Protein AF-A0A914HAR2-F1 (afdb_monomer)

Nearest PDB structures (foldseek):
  7oyk-assembly1_BBB  TM=2.243E-01  e=6.747E+00  Bacillus subtilis subsp. subtilis str. 168
  7oyk-assembly2_CCC  TM=2.241E-01  e=6.296E+00  Bacillus subtilis subsp. subtilis str. 168

Secondary structure (DSSP, 8-state):
-PPPP-----HHHHHHHHHHHHHHHHHHHHHHHHHHHHHTTSTT---PPPPPHHHHHHHHHHHHHHHHHHHHH-S-EEEETTEEEEGGGHHHHHHHHHHTS-------------

pLDDT: mean 75.82, std 15.47, range [43.94, 96.5]

Organism: Globodera rostochiensis (NCBI:txid31243)

Radius of gyration: 35.75 Å; Cα contacts (8 Å, |Δi|>4): 35; chains: 1; bounding box: 87×87×70 Å

Foldseek 3Di:
DDDDDPCDPDPVVVVVVVVVVVVVVVVVVVVVVVVVVCVVVCPPDPDDDDDDPVRVVLVVVQVVVQVVCCVVVVAQWDDDPSHIDGPVCVVVVVVVVVVPPDDPDDPPPPPDDD

Structure (mmCIF, N/CA/C/O backbone):
data_AF-A0A914HAR2-F1
#
_entry.id   AF-A0A914HAR2-F1
#
loop_
_atom_site.group_PDB
_atom_site.id
_atom_site.type_symbol
_atom_site.label_atom_id
_atom_site.label_alt_id
_atom_site.label_comp_id
_atom_site.label_asym_id
_atom_site.label_entity_id
_atom_site.label_seq_id
_atom_site.pdbx_PDB_ins_code
_atom_site.Cartn_x
_atom_site.Cartn_y
_atom_site.Cartn_z
_atom_site.occupancy
_atom_site.B_iso_or_equiv
_atom_site.auth_seq_id
_atom_site.auth_comp_id
_atom_site.auth_asym_id
_atom_site.auth_atom_id
_atom_site.pdbx_PDB_model_num
ATOM 1 N N . MET A 1 1 ? 68.432 -23.785 -47.273 1.00 43.94 1 MET A N 1
ATOM 2 C CA . MET A 1 1 ? 67.086 -23.212 -47.492 1.00 43.94 1 MET A CA 1
ATOM 3 C C . MET A 1 1 ? 66.079 -24.351 -47.377 1.00 43.94 1 MET A C 1
ATOM 5 O O . MET A 1 1 ? 65.869 -25.050 -48.356 1.00 43.94 1 MET A O 1
ATOM 9 N N . GLY A 1 2 ? 65.572 -24.633 -46.172 1.00 49.41 2 GLY A N 1
ATOM 10 C CA . GLY A 1 2 ? 64.557 -25.671 -45.943 1.00 49.41 2 GLY A CA 1
ATOM 11 C C . GLY A 1 2 ? 63.174 -25.029 -45.876 1.00 49.41 2 GLY A C 1
ATOM 12 O O . GLY A 1 2 ? 62.981 -24.101 -45.095 1.00 49.41 2 GLY A O 1
ATOM 13 N N . LEU A 1 3 ? 62.252 -25.471 -46.730 1.00 58.25 3 LEU A N 1
ATOM 14 C CA . LEU A 1 3 ? 60.845 -25.064 -46.697 1.00 58.25 3 LEU A CA 1
ATOM 15 C C . LEU A 1 3 ? 60.155 -25.686 -45.468 1.00 58.25 3 LEU A C 1
ATOM 17 O O . LEU A 1 3 ? 60.427 -26.851 -45.173 1.00 58.25 3 LEU A O 1
ATOM 21 N N . PRO A 1 4 ? 59.282 -24.954 -44.750 1.00 56.97 4 PRO A N 1
ATOM 22 C CA . PRO A 1 4 ? 58.572 -25.504 -43.604 1.00 56.97 4 PRO A CA 1
ATOM 23 C C . PRO A 1 4 ? 57.509 -26.514 -44.050 1.00 56.97 4 PRO A C 1
ATOM 25 O O . PRO A 1 4 ? 56.720 -26.273 -44.962 1.00 56.97 4 PRO A O 1
ATOM 28 N N . GLU A 1 5 ? 57.523 -27.651 -43.368 1.00 56.44 5 GLU A N 1
ATOM 29 C CA . GLU A 1 5 ? 56.619 -28.784 -43.509 1.00 56.44 5 GLU A CA 1
ATOM 30 C C . GLU A 1 5 ? 55.160 -28.349 -43.282 1.00 56.44 5 GLU A C 1
ATOM 32 O O . GLU A 1 5 ? 54.782 -27.886 -42.202 1.00 56.44 5 GLU A O 1
ATOM 37 N N . SER A 1 6 ? 54.338 -28.470 -44.330 1.00 56.56 6 SER A N 1
ATOM 38 C CA . SER A 1 6 ? 52.890 -28.256 -44.274 1.00 56.56 6 SER A CA 1
ATOM 39 C C . SER A 1 6 ? 52.266 -29.319 -43.376 1.00 56.56 6 SER A C 1
ATOM 41 O O . SER A 1 6 ? 52.047 -30.458 -43.787 1.00 56.56 6 SER A O 1
ATOM 43 N N . THR A 1 7 ? 51.983 -28.955 -42.128 1.00 62.59 7 THR A N 1
ATOM 44 C CA . THR A 1 7 ? 51.227 -29.792 -41.195 1.00 62.59 7 THR A CA 1
ATOM 45 C C . THR A 1 7 ? 49.741 -29.680 -41.509 1.00 62.59 7 THR A C 1
ATOM 47 O O . THR A 1 7 ? 48.970 -29.026 -40.807 1.00 62.59 7 THR A O 1
ATOM 50 N N . ASP A 1 8 ? 49.321 -30.342 -42.585 1.00 62.62 8 ASP A N 1
ATOM 51 C CA . ASP A 1 8 ? 47.906 -30.578 -42.839 1.00 62.62 8 ASP A CA 1
ATOM 52 C C . ASP A 1 8 ? 47.329 -31.436 -41.699 1.00 62.62 8 ASP A C 1
ATOM 54 O O . ASP A 1 8 ? 47.772 -32.570 -41.481 1.00 62.62 8 ASP A O 1
ATOM 58 N N . PRO A 1 9 ? 46.342 -30.941 -40.926 1.00 57.59 9 PRO A N 1
ATOM 59 C CA . PRO A 1 9 ? 45.752 -31.738 -39.868 1.00 57.59 9 PRO A CA 1
ATOM 60 C C . PRO A 1 9 ? 45.004 -32.918 -40.491 1.00 57.59 9 PRO A C 1
ATOM 62 O O . PRO A 1 9 ? 44.072 -32.732 -41.277 1.00 57.59 9 PRO A O 1
ATOM 65 N N . LEU A 1 10 ? 45.414 -34.126 -40.092 1.00 55.00 10 LEU A N 1
ATOM 66 C CA . LEU A 1 10 ? 44.792 -35.403 -40.440 1.00 55.00 10 LEU A CA 1
ATOM 67 C C . LEU A 1 10 ? 43.249 -35.312 -40.418 1.00 55.00 10 LEU A C 1
ATOM 69 O O . LEU A 1 10 ? 42.685 -34.693 -39.506 1.00 55.00 10 LEU A O 1
ATOM 73 N N . PRO A 1 11 ? 42.548 -35.975 -41.359 1.00 58.12 11 PRO A N 1
ATOM 74 C CA . PRO A 1 11 ? 41.112 -35.794 -41.631 1.00 58.12 11 PRO A CA 1
ATOM 75 C C . PRO A 1 11 ? 40.196 -35.967 -40.405 1.00 58.12 11 PRO A C 1
ATOM 77 O O . PRO A 1 11 ? 39.143 -35.337 -40.317 1.00 58.12 11 PRO A O 1
ATOM 80 N N . SER A 1 12 ? 40.628 -36.744 -39.408 1.00 58.91 12 SER A N 1
ATOM 81 C CA . SER A 1 12 ? 39.930 -36.947 -38.130 1.00 58.91 12 SER A CA 1
ATOM 82 C C . SER A 1 12 ? 39.781 -35.662 -37.293 1.00 58.91 12 SER A C 1
ATOM 84 O O . SER A 1 12 ? 38.725 -35.408 -36.709 1.00 58.91 12 SER A O 1
ATOM 86 N N . LYS A 1 13 ? 40.800 -34.788 -37.284 1.00 56.12 13 LYS A N 1
ATOM 87 C CA . LYS A 1 13 ? 40.773 -33.536 -36.507 1.00 56.12 13 LYS A CA 1
ATOM 88 C C . LYS A 1 13 ? 39.836 -32.490 -37.124 1.00 56.12 13 LYS A C 1
ATOM 90 O O . LYS A 1 13 ? 39.199 -31.743 -36.385 1.00 56.12 13 LYS A O 1
ATOM 95 N N . ARG A 1 14 ? 39.696 -32.481 -38.458 1.00 61.03 14 ARG A N 1
ATOM 96 C CA . ARG A 1 14 ? 38.763 -31.597 -39.187 1.00 61.03 14 ARG A CA 1
ATOM 97 C C . ARG A 1 14 ? 37.302 -31.958 -38.899 1.00 61.03 14 ARG A C 1
ATOM 99 O O . ARG A 1 14 ? 36.518 -31.087 -38.545 1.00 61.03 14 ARG A O 1
ATOM 106 N N . ALA A 1 15 ? 36.960 -33.248 -38.925 1.00 67.38 15 ALA A N 1
ATOM 107 C CA . ALA A 1 15 ? 35.604 -33.710 -38.613 1.00 67.38 15 ALA A CA 1
ATOM 108 C C . ALA A 1 15 ? 35.183 -33.412 -37.157 1.00 67.38 15 ALA A C 1
ATOM 110 O O . ALA A 1 15 ? 34.029 -33.064 -36.894 1.00 67.38 15 ALA A O 1
ATOM 111 N N . ALA A 1 16 ? 36.116 -33.516 -36.204 1.00 68.81 16 ALA A N 1
ATOM 112 C CA . ALA A 1 16 ? 35.868 -33.156 -34.808 1.00 68.81 16 ALA A CA 1
ATOM 113 C C . ALA A 1 16 ? 35.652 -31.641 -34.623 1.00 68.81 16 ALA A C 1
ATOM 115 O O . ALA A 1 16 ? 34.741 -31.242 -33.893 1.00 68.81 16 ALA A O 1
ATOM 116 N N . ALA A 1 17 ? 36.436 -30.808 -35.316 1.00 69.38 17 ALA A N 1
ATOM 117 C CA . ALA A 1 17 ? 36.277 -29.354 -35.313 1.00 69.38 17 ALA A CA 1
ATOM 118 C C . ALA A 1 17 ? 34.923 -28.922 -35.909 1.00 69.38 17 ALA A C 1
ATOM 120 O O . ALA A 1 17 ? 34.203 -28.135 -35.292 1.00 69.38 17 ALA A O 1
ATOM 121 N N . ASP A 1 18 ? 34.512 -29.525 -37.028 1.00 76.88 18 ASP A N 1
ATOM 122 C CA . ASP A 1 18 ? 33.204 -29.277 -37.648 1.00 76.88 18 ASP A CA 1
ATOM 123 C C . ASP A 1 18 ? 32.043 -29.683 -36.732 1.00 76.88 18 ASP A C 1
ATOM 125 O O . ASP A 1 18 ? 31.032 -28.979 -36.627 1.00 76.88 18 ASP A O 1
ATOM 129 N N . LYS A 1 19 ? 32.177 -30.814 -36.026 1.00 77.50 19 LYS A N 1
ATOM 130 C CA . LYS A 1 19 ? 31.184 -31.265 -35.044 1.00 77.50 19 LYS A CA 1
ATOM 131 C C . LYS A 1 19 ? 31.081 -30.289 -33.870 1.00 77.50 19 LYS A C 1
ATOM 133 O O . LYS A 1 19 ? 29.966 -29.940 -33.480 1.00 77.50 19 LYS A O 1
ATOM 138 N N . ALA A 1 20 ? 32.210 -29.813 -33.347 1.00 78.75 20 ALA A N 1
ATOM 139 C CA . ALA A 1 20 ? 32.245 -28.834 -32.262 1.00 78.75 20 ALA A CA 1
ATOM 140 C C . ALA A 1 20 ? 31.617 -27.493 -32.681 1.00 78.75 20 ALA A C 1
ATOM 142 O O . ALA A 1 20 ? 30.803 -26.935 -31.945 1.00 78.75 20 ALA A O 1
ATOM 143 N N . GLN A 1 21 ? 31.903 -27.016 -33.895 1.00 77.94 21 GLN A N 1
ATOM 144 C CA . GLN A 1 21 ? 31.310 -25.790 -34.432 1.00 77.94 21 GLN A CA 1
ATOM 145 C C . GLN A 1 21 ? 29.791 -25.917 -34.607 1.00 77.94 21 GLN A C 1
ATOM 147 O O . GLN A 1 21 ? 29.040 -25.019 -34.220 1.00 77.94 21 GLN A O 1
ATOM 152 N N . ARG A 1 22 ? 29.307 -27.050 -35.131 1.00 79.56 22 ARG A N 1
ATOM 153 C CA . ARG A 1 22 ? 27.864 -27.322 -35.261 1.00 79.56 22 ARG A CA 1
ATOM 154 C C . ARG A 1 22 ? 27.169 -27.374 -33.901 1.00 79.56 22 ARG A C 1
ATOM 156 O O . ARG A 1 22 ? 26.071 -26.831 -33.758 1.00 79.56 22 ARG A O 1
ATOM 163 N N . GLN A 1 23 ? 27.804 -27.978 -32.898 1.00 84.25 23 GLN A N 1
ATOM 164 C CA . GLN A 1 23 ? 27.288 -28.006 -31.528 1.00 84.25 23 GLN A CA 1
ATOM 165 C C . GLN A 1 23 ? 27.246 -26.602 -30.909 1.00 84.25 23 GLN A C 1
ATOM 167 O O . GLN A 1 23 ? 26.216 -26.225 -30.351 1.00 84.25 23 GLN A O 1
ATOM 172 N N . ALA A 1 24 ? 28.296 -25.795 -31.086 1.00 82.38 24 ALA A N 1
ATOM 173 C CA . ALA A 1 24 ? 28.348 -24.414 -30.603 1.00 82.38 24 ALA A CA 1
ATOM 174 C C . ALA A 1 24 ? 27.269 -23.526 -31.248 1.00 82.38 24 ALA A C 1
ATOM 176 O O . ALA A 1 24 ? 26.560 -22.799 -30.550 1.00 82.38 24 ALA A O 1
ATOM 177 N N . LEU A 1 25 ? 27.076 -23.632 -32.568 1.00 80.06 25 LEU A N 1
ATOM 178 C CA . LEU A 1 25 ? 26.019 -22.906 -33.279 1.00 80.06 25 LEU A CA 1
ATOM 179 C C . LEU A 1 25 ? 24.621 -23.342 -32.828 1.00 80.06 25 LEU A C 1
ATOM 181 O O . LEU A 1 25 ? 23.730 -22.504 -32.689 1.00 80.06 25 LEU A O 1
ATOM 185 N N . THR A 1 26 ? 24.425 -24.635 -32.570 1.00 82.88 26 THR A N 1
ATOM 186 C CA . THR A 1 26 ? 23.147 -25.157 -32.066 1.00 82.88 26 THR A CA 1
ATOM 187 C C . THR A 1 26 ? 22.863 -24.633 -30.659 1.00 82.88 26 THR A C 1
ATOM 189 O O . THR A 1 26 ? 21.768 -24.131 -30.418 1.00 82.88 26 THR A O 1
ATOM 192 N N . ALA A 1 27 ? 23.857 -24.652 -29.766 1.00 81.69 27 ALA A N 1
ATOM 193 C CA . ALA A 1 27 ? 23.749 -24.107 -28.412 1.00 81.69 27 ALA A CA 1
ATOM 194 C C . ALA A 1 27 ? 23.489 -22.588 -28.397 1.00 81.69 27 ALA A C 1
ATOM 196 O O . ALA A 1 27 ? 22.707 -22.089 -27.587 1.00 81.69 27 ALA A O 1
ATOM 197 N N . TRP A 1 28 ? 24.104 -21.838 -29.317 1.00 80.00 28 TRP A N 1
ATOM 198 C CA . TRP A 1 28 ? 23.838 -20.407 -29.470 1.00 80.00 28 TRP A CA 1
ATOM 199 C C . TRP A 1 28 ? 22.405 -20.144 -29.948 1.00 80.00 28 TRP A C 1
ATOM 201 O O . TRP A 1 28 ? 21.704 -19.303 -29.381 1.00 80.00 28 TRP A O 1
ATOM 211 N N . ARG A 1 29 ? 21.935 -20.903 -30.950 1.00 81.06 29 ARG A N 1
ATOM 212 C CA . ARG A 1 29 ? 20.566 -20.790 -31.479 1.00 81.06 29 ARG A CA 1
ATOM 213 C C . ARG A 1 29 ? 19.520 -21.116 -30.419 1.00 81.06 29 ARG A C 1
ATOM 215 O O . ARG A 1 29 ? 18.553 -20.370 -30.298 1.00 81.06 29 ARG A O 1
ATOM 222 N N . THR A 1 30 ? 19.709 -22.182 -29.640 1.00 76.94 30 THR A N 1
ATOM 223 C CA . THR A 1 30 ? 18.769 -22.549 -28.571 1.00 76.94 30 THR A CA 1
ATOM 224 C C . THR A 1 30 ? 18.721 -21.480 -27.484 1.00 76.94 30 THR A C 1
ATOM 226 O O . THR A 1 30 ? 17.630 -21.025 -27.149 1.00 76.94 30 THR A O 1
ATOM 229 N N . LYS A 1 31 ? 19.874 -20.983 -27.015 1.00 69.75 31 LYS A N 1
ATOM 230 C CA . LYS A 1 31 ? 19.942 -19.913 -26.004 1.00 69.75 31 LYS A CA 1
ATOM 231 C C . LYS A 1 31 ? 19.254 -18.621 -26.462 1.00 69.75 31 LYS A C 1
ATOM 233 O O . LYS A 1 31 ? 18.494 -18.029 -25.697 1.00 69.75 31 LYS A O 1
ATOM 238 N N . ASN A 1 32 ? 19.463 -18.210 -27.714 1.00 67.81 32 ASN A N 1
ATOM 239 C CA . ASN A 1 32 ? 18.810 -17.021 -28.272 1.00 67.81 32 ASN A CA 1
ATOM 240 C C . ASN A 1 32 ? 17.302 -17.202 -28.478 1.00 67.81 32 ASN A C 1
ATOM 242 O O . ASN A 1 32 ? 16.540 -16.253 -28.286 1.00 67.81 32 ASN A O 1
ATOM 246 N N . ASN A 1 33 ? 16.853 -18.406 -28.838 1.00 67.12 33 ASN A N 1
ATOM 247 C CA . ASN A 1 33 ? 15.428 -18.667 -29.008 1.00 67.12 33 ASN A CA 1
ATOM 248 C C . ASN A 1 33 ? 14.688 -18.655 -27.659 1.00 67.12 33 ASN A C 1
ATOM 250 O O . ASN A 1 33 ? 13.586 -18.117 -27.579 1.00 67.12 33 ASN A O 1
ATOM 254 N N . THR A 1 34 ? 15.325 -19.128 -26.580 1.00 66.50 34 THR A N 1
ATOM 255 C CA . THR A 1 34 ? 14.777 -19.030 -25.217 1.00 66.50 34 THR A CA 1
ATOM 256 C C . THR A 1 34 ? 14.565 -17.573 -24.798 1.00 66.50 34 THR A C 1
ATOM 258 O O . THR A 1 34 ? 13.483 -17.227 -24.332 1.00 66.50 34 THR A O 1
ATOM 261 N N . ILE A 1 35 ? 15.546 -16.695 -25.042 1.00 61.28 35 ILE A N 1
ATOM 262 C CA . ILE A 1 35 ? 15.449 -15.255 -24.732 1.00 61.28 35 ILE A CA 1
ATOM 263 C C . ILE A 1 35 ? 14.332 -14.585 -25.547 1.00 61.28 35 ILE A C 1
ATOM 265 O O . ILE A 1 35 ? 13.566 -13.775 -25.028 1.00 61.28 35 ILE A O 1
ATOM 269 N N . ARG A 1 36 ? 14.190 -14.948 -26.826 1.00 60.72 36 ARG A N 1
ATOM 270 C CA . ARG A 1 36 ? 13.121 -14.419 -27.683 1.00 60.72 36 ARG A CA 1
ATOM 271 C C . ARG A 1 36 ? 11.735 -14.912 -27.252 1.00 60.72 36 ARG A C 1
ATOM 273 O O . ARG A 1 36 ? 10.776 -14.148 -27.320 1.00 60.72 36 ARG A O 1
ATOM 280 N N . SER A 1 37 ? 11.639 -16.154 -26.777 1.00 61.31 37 SER A N 1
ATOM 281 C CA . SER A 1 37 ? 10.395 -16.741 -26.266 1.00 61.31 37 SER A CA 1
ATOM 282 C C . SER A 1 37 ? 9.972 -16.175 -24.901 1.00 61.31 37 SER A C 1
ATOM 284 O O . SER A 1 37 ? 8.778 -16.004 -24.647 1.00 61.31 37 SER A O 1
ATOM 286 N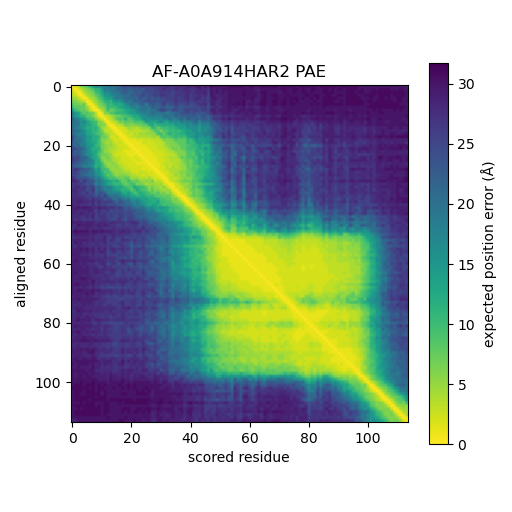 N . SER A 1 38 ? 10.924 -15.794 -24.041 1.00 60.59 38 SER A N 1
ATOM 287 C CA . SER A 1 38 ? 10.625 -15.113 -22.775 1.00 60.59 38 SER A CA 1
ATOM 288 C C . SER A 1 38 ? 10.325 -13.625 -22.970 1.00 60.59 38 SER A C 1
ATOM 290 O O . SER A 1 38 ? 9.534 -13.063 -22.221 1.00 60.59 38 SER A O 1
ATOM 292 N N . ALA A 1 39 ? 10.846 -12.983 -24.022 1.00 59.62 39 ALA A N 1
ATOM 293 C CA . ALA A 1 39 ? 10.527 -11.588 -24.339 1.00 59.62 39 ALA A CA 1
ATOM 294 C C . ALA A 1 39 ? 9.024 -11.354 -24.608 1.00 59.62 39 ALA A C 1
ATOM 296 O O . ALA A 1 39 ? 8.497 -10.295 -24.271 1.00 59.62 39 ALA A O 1
ATOM 297 N N . SER A 1 40 ? 8.295 -12.347 -25.138 1.00 60.75 40 SER A N 1
ATOM 298 C CA . SER A 1 40 ? 6.826 -12.282 -25.232 1.00 60.75 40 SER A CA 1
ATOM 299 C C . SER A 1 40 ? 6.114 -12.315 -23.877 1.00 60.75 40 SER A C 1
ATOM 301 O O . SER A 1 40 ? 5.017 -11.774 -23.774 1.00 60.75 40 SER A O 1
ATOM 303 N N . GLN A 1 41 ? 6.728 -12.890 -22.838 1.00 61.16 41 GLN A N 1
ATOM 304 C CA . GLN A 1 41 ? 6.172 -12.918 -21.478 1.00 61.16 41 GLN A CA 1
ATOM 305 C C . GLN A 1 41 ? 6.355 -11.575 -20.751 1.00 61.16 41 GLN A C 1
ATOM 307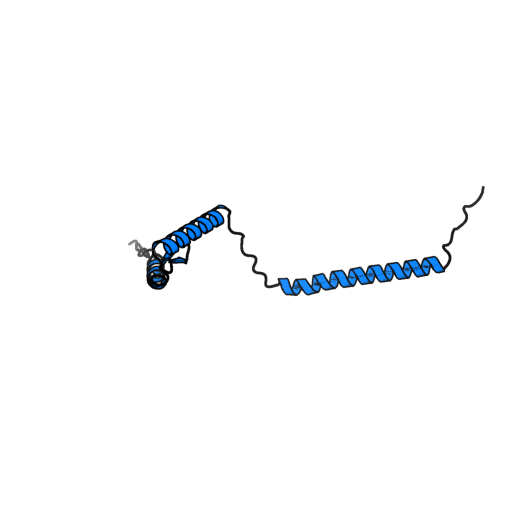 O O . GLN A 1 41 ? 5.609 -11.270 -19.826 1.00 61.16 41 GLN A O 1
ATOM 312 N N . LEU A 1 42 ? 7.304 -10.744 -21.195 1.00 62.75 42 LEU A N 1
ATOM 313 C CA . LEU A 1 42 ? 7.590 -9.435 -20.597 1.00 62.75 42 LEU A CA 1
ATOM 314 C C . LEU A 1 42 ? 6.746 -8.292 -21.189 1.00 62.75 42 LEU A C 1
ATOM 316 O O . LEU A 1 42 ? 6.775 -7.185 -20.658 1.00 62.75 42 LEU A O 1
ATOM 320 N N . LYS A 1 43 ? 5.973 -8.535 -22.262 1.00 64.94 43 LYS A N 1
ATOM 321 C CA . LYS A 1 43 ? 5.200 -7.490 -22.969 1.00 64.94 43 LYS A CA 1
ATOM 322 C C . LYS A 1 43 ? 4.168 -6.760 -22.101 1.00 64.94 43 LYS A C 1
ATOM 324 O O . LYS A 1 43 ? 3.768 -5.662 -22.465 1.00 64.94 43 LYS A O 1
ATOM 329 N N . ASN A 1 44 ? 3.780 -7.335 -20.961 1.00 67.12 44 ASN A N 1
ATOM 330 C CA . ASN A 1 44 ? 2.764 -6.778 -20.064 1.00 67.12 44 ASN A CA 1
ATOM 331 C C . ASN A 1 44 ? 3.296 -6.461 -18.656 1.00 67.12 44 ASN A C 1
ATOM 333 O O . ASN A 1 44 ? 2.510 -6.354 -17.714 1.00 67.12 44 ASN A O 1
ATOM 337 N N . ILE A 1 45 ? 4.613 -6.320 -18.476 1.00 67.50 45 ILE A N 1
ATOM 338 C CA . ILE A 1 45 ? 5.152 -5.894 -17.181 1.00 67.50 45 ILE A CA 1
ATOM 339 C C . ILE A 1 45 ? 4.984 -4.383 -17.064 1.00 67.50 45 ILE A C 1
ATOM 341 O O . ILE A 1 45 ? 5.754 -3.605 -17.622 1.00 67.50 45 ILE A O 1
ATOM 345 N N . GLN A 1 46 ? 3.975 -3.965 -16.305 1.00 70.25 46 GLN A N 1
ATOM 346 C CA . GLN A 1 46 ? 3.906 -2.595 -15.815 1.00 70.25 46 GLN A CA 1
ATOM 347 C C . GLN A 1 46 ? 4.995 -2.411 -14.754 1.00 70.25 46 GLN A C 1
ATOM 349 O O . GLN A 1 46 ? 4.843 -2.841 -13.609 1.00 70.25 46 GLN A O 1
ATOM 354 N N . ILE A 1 47 ? 6.109 -1.794 -15.144 1.00 66.69 47 ILE A N 1
ATOM 355 C CA . ILE A 1 47 ? 7.156 -1.385 -14.208 1.00 66.69 47 ILE A CA 1
ATOM 356 C C . ILE A 1 47 ? 6.593 -0.216 -13.401 1.00 66.69 47 ILE A C 1
ATOM 358 O O . ILE A 1 47 ? 6.396 0.876 -13.928 1.00 66.69 47 ILE A O 1
ATOM 362 N N . ARG A 1 48 ? 6.280 -0.461 -12.127 1.00 67.75 48 ARG A N 1
ATOM 363 C CA . ARG A 1 48 ? 5.949 0.609 -11.183 1.00 67.75 48 ARG A CA 1
ATOM 364 C C . ARG A 1 48 ? 7.237 1.225 -10.663 1.00 67.75 48 ARG A C 1
ATOM 366 O O . ARG A 1 48 ? 8.199 0.502 -10.402 1.00 67.75 48 ARG A O 1
ATOM 373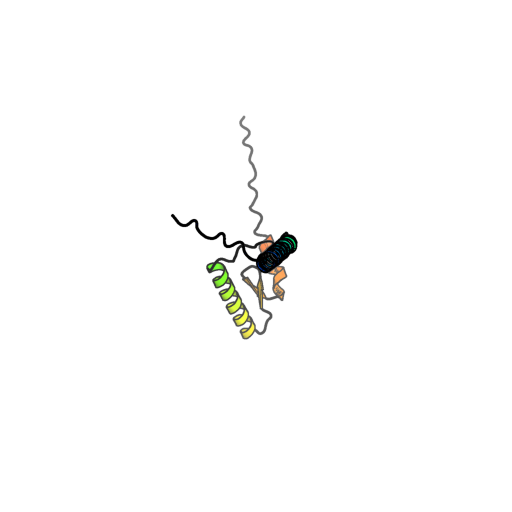 N N . GLU A 1 49 ? 7.228 2.539 -10.477 1.00 74.12 49 GLU A N 1
ATOM 374 C CA . GLU A 1 49 ? 8.310 3.233 -9.788 1.00 74.12 49 GLU A CA 1
ATOM 375 C C . GLU A 1 49 ? 8.508 2.625 -8.396 1.00 74.12 49 GLU A C 1
ATOM 377 O O . GLU A 1 49 ? 7.550 2.340 -7.667 1.00 74.12 49 GLU A O 1
ATOM 382 N N . SER A 1 50 ? 9.767 2.376 -8.041 1.00 79.94 50 SER A N 1
ATOM 383 C CA . SER A 1 50 ? 10.114 1.960 -6.690 1.00 79.94 50 SER A CA 1
ATOM 384 C C . SER A 1 50 ? 9.757 3.077 -5.716 1.00 79.94 50 SER A C 1
ATOM 386 O O . SER A 1 50 ? 10.069 4.238 -5.976 1.00 79.94 50 SER A O 1
ATOM 388 N N . LEU A 1 51 ? 9.155 2.723 -4.579 1.00 82.81 51 LEU A N 1
ATOM 389 C CA . LEU A 1 51 ? 8.914 3.679 -3.500 1.00 82.81 51 LEU A CA 1
ATOM 390 C C . LEU A 1 51 ? 10.227 4.358 -3.092 1.00 82.81 51 LEU A C 1
ATOM 392 O O . LEU A 1 51 ? 11.262 3.694 -2.974 1.00 82.81 51 LEU A O 1
ATOM 396 N N . THR A 1 52 ? 10.173 5.664 -2.837 1.00 90.19 52 THR A N 1
ATOM 397 C CA . THR A 1 52 ? 11.314 6.397 -2.283 1.00 90.19 52 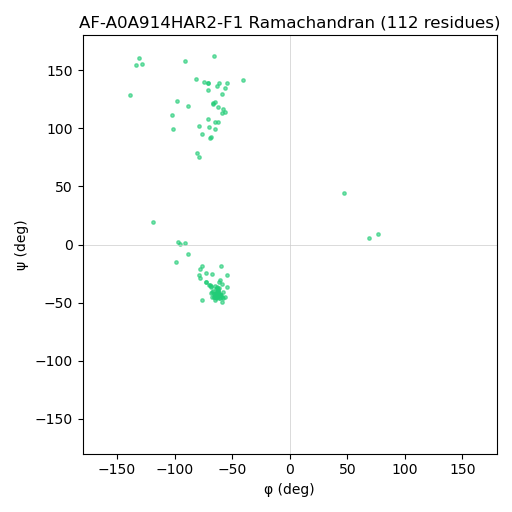THR A CA 1
ATOM 398 C C . THR A 1 52 ? 11.619 5.909 -0.865 1.00 90.19 52 THR A C 1
ATOM 400 O O . THR A 1 52 ? 10.789 5.283 -0.196 1.00 90.19 52 THR A O 1
ATOM 403 N N . ARG A 1 53 ? 12.824 6.209 -0.367 1.00 89.75 53 ARG A N 1
ATOM 404 C CA . ARG A 1 53 ? 13.209 5.872 1.011 1.00 89.75 53 ARG A CA 1
ATOM 405 C C . ARG A 1 53 ? 12.231 6.456 2.035 1.00 89.75 53 ARG A C 1
ATOM 407 O O . ARG A 1 53 ? 11.797 5.739 2.930 1.00 89.75 53 ARG A O 1
ATOM 414 N N . GLU A 1 54 ? 11.850 7.715 1.859 1.00 90.94 54 GLU A N 1
ATOM 415 C CA . GLU A 1 54 ? 10.900 8.415 2.729 1.00 90.94 54 GLU A CA 1
ATOM 416 C C . GLU A 1 54 ? 9.529 7.728 2.735 1.00 90.94 54 GLU A C 1
ATOM 418 O O . GLU A 1 54 ? 8.949 7.489 3.792 1.00 90.94 54 GLU A O 1
ATOM 423 N N . GLN A 1 55 ? 9.038 7.304 1.566 1.00 90.19 55 GLN A N 1
ATOM 424 C CA . GLN A 1 55 ? 7.776 6.568 1.456 1.00 90.19 55 GLN A CA 1
ATOM 425 C C . GLN A 1 55 ? 7.836 5.195 2.142 1.00 90.19 55 GLN A C 1
ATOM 427 O O . GLN A 1 55 ? 6.850 4.743 2.731 1.00 90.19 55 GLN A O 1
ATOM 432 N N . LEU A 1 56 ? 8.984 4.513 2.084 1.00 90.38 56 LEU A N 1
ATOM 433 C CA . LEU A 1 56 ? 9.193 3.247 2.791 1.00 90.38 56 LEU A CA 1
ATOM 434 C C . LEU A 1 56 ? 9.233 3.440 4.310 1.00 90.38 56 LEU A C 1
ATOM 436 O O . LEU A 1 56 ? 8.656 2.629 5.038 1.00 90.38 56 LEU A O 1
ATOM 440 N N . GLU A 1 57 ? 9.898 4.490 4.787 1.00 93.81 57 GLU A N 1
ATOM 441 C CA . GLU A 1 57 ? 9.952 4.842 6.208 1.00 93.81 57 GLU A CA 1
ATOM 442 C C . GLU A 1 57 ? 8.561 5.205 6.737 1.00 93.81 57 GLU A C 1
ATOM 444 O O . GLU A 1 57 ? 8.128 4.645 7.748 1.00 93.81 57 GLU A O 1
ATOM 449 N N . GLU A 1 58 ? 7.800 6.017 6.001 1.00 93.69 58 GLU A N 1
ATOM 450 C CA . GLU A 1 58 ? 6.426 6.360 6.373 1.00 93.69 58 GLU A CA 1
ATOM 451 C C . GLU A 1 58 ? 5.520 5.125 6.395 1.00 93.69 58 GLU A C 1
ATOM 453 O O . GLU A 1 58 ? 4.763 4.903 7.342 1.00 93.69 58 GLU A O 1
ATOM 458 N N . ARG A 1 59 ? 5.652 4.237 5.403 1.00 91.56 59 ARG A N 1
ATOM 459 C CA . ARG A 1 59 ? 4.924 2.965 5.397 1.00 91.56 59 ARG A CA 1
ATOM 460 C C . ARG A 1 59 ? 5.244 2.131 6.638 1.00 91.56 59 ARG A C 1
ATOM 462 O O . ARG A 1 59 ? 4.324 1.595 7.259 1.00 91.56 59 ARG A O 1
ATOM 469 N N . ARG A 1 60 ? 6.521 2.015 7.022 1.00 94.44 60 ARG A N 1
ATOM 470 C CA . ARG A 1 60 ? 6.924 1.304 8.251 1.00 94.44 60 ARG A CA 1
ATOM 471 C C . ARG A 1 60 ? 6.303 1.948 9.489 1.00 94.44 60 ARG A C 1
ATOM 473 O O . ARG A 1 60 ? 5.771 1.225 10.331 1.00 94.44 60 ARG A O 1
ATOM 480 N N . ARG A 1 61 ? 6.312 3.282 9.569 1.00 96.50 61 ARG A N 1
ATOM 481 C CA . ARG A 1 61 ? 5.712 4.051 10.668 1.00 96.50 61 ARG A CA 1
ATOM 482 C C . ARG A 1 61 ? 4.217 3.764 10.810 1.00 96.50 61 ARG A C 1
ATOM 484 O O . ARG A 1 61 ? 3.766 3.418 11.900 1.00 96.50 61 ARG A O 1
ATOM 491 N N . LEU A 1 62 ? 3.462 3.832 9.713 1.00 96.12 62 LEU A N 1
ATOM 492 C CA . LEU A 1 62 ? 2.019 3.560 9.703 1.00 96.12 62 LEU A CA 1
ATOM 493 C C . LEU A 1 62 ? 1.698 2.120 10.110 1.00 96.12 62 LEU A C 1
ATOM 495 O O . LEU A 1 62 ? 0.763 1.890 10.877 1.00 96.12 62 LEU A O 1
ATOM 499 N N . HIS A 1 63 ? 2.487 1.150 9.645 1.00 94.75 63 HIS A N 1
ATOM 500 C CA . HIS A 1 63 ? 2.328 -0.245 10.052 1.00 94.75 63 HIS A CA 1
ATOM 501 C C . HIS A 1 63 ? 2.585 -0.444 11.548 1.00 94.75 63 HIS A C 1
ATOM 503 O O . HIS A 1 63 ? 1.781 -1.096 12.212 1.00 94.75 63 HIS A O 1
ATOM 509 N N . ALA A 1 64 ? 3.654 0.140 12.095 1.00 95.56 64 ALA A N 1
ATOM 510 C CA . ALA A 1 64 ? 3.942 0.066 13.526 1.00 95.56 64 ALA A CA 1
ATOM 511 C C . ALA A 1 64 ? 2.808 0.682 14.362 1.00 95.56 64 ALA A C 1
ATOM 513 O O . ALA A 1 64 ? 2.358 0.085 15.340 1.00 95.56 64 ALA A O 1
ATOM 514 N N . LEU A 1 65 ? 2.291 1.834 13.928 1.00 95.12 65 LEU A N 1
ATOM 515 C CA . LEU A 1 65 ? 1.195 2.536 14.592 1.00 95.12 65 LEU A CA 1
ATOM 516 C C . LEU A 1 65 ? -0.110 1.724 14.544 1.00 95.12 65 LEU A C 1
ATOM 518 O O . LEU A 1 65 ? -0.801 1.600 15.554 1.00 95.12 65 LEU A O 1
ATOM 522 N N . CYS A 1 66 ? -0.415 1.111 13.400 1.00 95.00 66 CYS A N 1
ATOM 523 C CA . CYS A 1 66 ? -1.562 0.220 13.233 1.00 95.00 66 CYS A CA 1
ATOM 524 C C . CYS A 1 66 ? -1.480 -1.010 14.142 1.00 95.00 66 CYS A C 1
ATOM 526 O O . CYS A 1 66 ? -2.461 -1.347 14.803 1.00 95.00 66 CYS A O 1
ATOM 528 N N . THR A 1 67 ? -0.318 -1.665 14.205 1.00 94.19 67 THR A N 1
ATOM 529 C CA . THR A 1 67 ? -0.101 -2.811 15.097 1.00 94.19 67 THR A CA 1
ATOM 530 C C . THR A 1 67 ? -0.245 -2.396 16.558 1.00 94.19 67 THR A C 1
ATOM 532 O O . THR A 1 67 ? -0.944 -3.070 17.307 1.00 94.19 67 THR A O 1
ATOM 535 N N . GLY A 1 68 ? 0.334 -1.257 16.951 1.00 94.06 68 GLY A N 1
ATOM 536 C CA . GLY A 1 68 ? 0.210 -0.728 18.310 1.00 94.06 68 GLY A CA 1
ATOM 537 C C . GLY A 1 68 ? -1.244 -0.487 18.720 1.00 94.06 68 GLY A C 1
ATOM 538 O O . GLY A 1 68 ? -1.661 -0.930 19.789 1.00 94.06 68 GLY A O 1
ATOM 539 N N . LYS A 1 69 ? -2.042 0.145 17.849 1.00 92.31 69 LYS A N 1
ATOM 540 C CA . LYS A 1 69 ? -3.477 0.356 18.096 1.00 92.31 69 LYS A CA 1
ATOM 541 C C . LYS A 1 69 ? -4.262 -0.954 18.175 1.00 92.31 69 LYS A C 1
ATOM 543 O O . LYS A 1 69 ? -5.083 -1.119 19.072 1.00 92.31 69 LYS A O 1
ATOM 548 N N . ARG A 1 70 ? -3.975 -1.913 17.288 1.00 92.75 70 ARG A N 1
ATOM 549 C CA . ARG A 1 70 ? -4.618 -3.237 17.304 1.00 92.75 70 ARG A CA 1
ATOM 550 C C . ARG A 1 70 ? -4.357 -3.982 18.612 1.00 92.75 70 ARG A C 1
ATOM 552 O O . ARG A 1 70 ? -5.288 -4.547 19.173 1.00 92.75 70 ARG A O 1
ATOM 559 N N . THR A 1 71 ? -3.123 -3.949 19.111 1.00 91.56 71 THR A N 1
ATOM 560 C CA . THR A 1 71 ? -2.768 -4.586 20.387 1.00 91.56 71 THR A CA 1
ATOM 561 C C . THR A 1 71 ? -3.416 -3.885 21.581 1.00 91.56 71 THR A C 1
ATOM 563 O O . THR A 1 71 ? -3.801 -4.554 22.533 1.00 91.56 71 THR A O 1
ATOM 566 N N . LYS A 1 72 ? -3.541 -2.552 21.544 1.00 91.38 72 LYS A N 1
ATOM 567 C CA . LYS A 1 72 ? -4.074 -1.762 22.662 1.00 91.38 72 LYS A CA 1
ATOM 568 C C . LYS A 1 72 ? -5.595 -1.855 22.794 1.00 91.38 72 LYS A C 1
ATOM 570 O O . LYS A 1 72 ? -6.090 -2.065 23.895 1.00 91.38 72 LYS A O 1
ATOM 575 N N . ASP A 1 73 ? -6.313 -1.692 21.687 1.00 89.06 73 ASP A N 1
ATOM 576 C CA . ASP A 1 73 ? -7.774 -1.551 21.709 1.00 89.06 73 ASP A CA 1
ATOM 577 C C . ASP A 1 73 ? -8.495 -2.872 21.394 1.00 89.06 73 ASP A C 1
ATOM 579 O O . ASP A 1 73 ? -9.702 -2.982 21.592 1.00 89.06 73 ASP A O 1
ATOM 583 N N . GLY A 1 74 ? -7.787 -3.867 20.844 1.00 87.25 74 GLY A N 1
ATOM 584 C CA . GLY A 1 74 ? -8.375 -5.136 20.394 1.00 87.25 74 GLY A CA 1
ATOM 585 C C . GLY A 1 74 ? -9.287 -5.011 19.165 1.00 87.25 74 GLY A C 1
ATOM 586 O O . GLY A 1 74 ? -9.910 -5.987 18.756 1.00 87.25 74 GLY A O 1
ATOM 587 N N . GLN A 1 75 ? -9.373 -3.822 18.565 1.00 90.62 75 GLN A N 1
ATOM 588 C CA . GLN A 1 75 ? -10.202 -3.539 17.392 1.00 90.62 75 GLN A CA 1
ATOM 589 C C . GLN A 1 75 ? -9.432 -3.747 16.079 1.00 90.62 75 GLN A C 1
ATOM 591 O O . GLN A 1 75 ? -8.198 -3.687 16.032 1.00 90.62 75 GLN A O 1
ATOM 596 N N . ASP A 1 76 ? -10.159 -3.965 14.978 1.00 92.75 76 ASP A N 1
ATOM 597 C CA . ASP A 1 76 ? -9.561 -4.190 13.658 1.00 92.75 76 ASP A CA 1
ATOM 598 C C . ASP A 1 76 ? -9.149 -2.873 12.977 1.00 92.75 76 ASP A C 1
ATOM 600 O O . ASP A 1 76 ? -9.830 -2.329 12.101 1.00 92.75 76 ASP A O 1
ATOM 604 N N . TRP A 1 77 ? -8.006 -2.351 13.415 1.00 95.00 77 TRP A N 1
ATOM 605 C CA . TRP A 1 77 ? -7.313 -1.233 12.781 1.00 95.00 77 TRP A CA 1
ATOM 606 C C . TRP A 1 77 ? -6.619 -1.676 11.488 1.00 95.00 77 TRP A C 1
ATOM 608 O O . TRP A 1 77 ? -5.991 -2.742 11.440 1.00 95.00 77 TRP A O 1
ATOM 618 N N . ILE A 1 78 ? -6.683 -0.837 10.453 1.00 94.00 78 ILE A N 1
ATOM 619 C CA . ILE A 1 78 ? -6.036 -1.059 9.156 1.00 94.00 78 ILE A CA 1
ATOM 620 C C . ILE A 1 78 ? -5.295 0.193 8.675 1.00 94.00 78 ILE A C 1
ATOM 622 O O . ILE A 1 78 ? -5.659 1.322 9.002 1.00 94.00 78 ILE A O 1
ATOM 626 N N . VAL A 1 79 ? -4.272 -0.010 7.844 1.00 94.56 79 VAL A N 1
ATOM 627 C CA . VAL A 1 79 ? -3.632 1.070 7.082 1.00 94.56 79 VAL A CA 1
ATOM 628 C C . VAL A 1 79 ? -4.375 1.227 5.755 1.00 94.56 79 VAL A C 1
ATOM 630 O O . VAL A 1 79 ? -4.419 0.291 4.956 1.00 94.56 79 VAL A O 1
ATOM 633 N N . TYR A 1 80 ? -4.949 2.401 5.504 1.00 92.88 80 TYR A N 1
ATOM 634 C CA . TYR A 1 80 ? -5.683 2.726 4.282 1.00 92.88 80 TYR A CA 1
ATOM 635 C C . TYR A 1 80 ? -5.335 4.141 3.814 1.00 92.88 80 TYR A C 1
ATOM 637 O O . TYR A 1 80 ? -5.392 5.082 4.598 1.00 92.88 80 TYR A O 1
ATOM 645 N N . ALA A 1 81 ? -4.961 4.288 2.537 1.00 87.25 81 ALA A N 1
ATOM 646 C CA . ALA A 1 81 ? -4.644 5.579 1.910 1.00 87.25 81 ALA A CA 1
ATOM 647 C C . ALA A 1 81 ? -3.692 6.478 2.739 1.00 87.25 81 ALA A C 1
ATOM 649 O O . ALA A 1 81 ? -3.934 7.667 2.909 1.00 87.25 81 ALA A O 1
ATOM 650 N N . GLY A 1 82 ? -2.620 5.899 3.296 1.00 89.56 82 GLY A N 1
ATOM 651 C CA . GLY A 1 82 ? -1.640 6.642 4.103 1.00 89.56 82 GLY A CA 1
ATOM 652 C C . GLY A 1 82 ? -2.096 6.983 5.527 1.00 89.56 82 GLY A C 1
ATOM 653 O O . GLY A 1 82 ? -1.412 7.727 6.218 1.00 89.56 82 GLY A O 1
ATOM 654 N N . SER A 1 83 ? -3.227 6.444 5.987 1.00 91.62 83 SER A N 1
ATOM 655 C CA . SER A 1 83 ? -3.779 6.689 7.325 1.00 91.62 83 SER A CA 1
ATOM 656 C C . SER A 1 83 ? -4.094 5.386 8.061 1.00 91.62 83 SER A C 1
ATOM 658 O O . SER A 1 83 ? -4.322 4.349 7.440 1.00 91.62 83 SER A O 1
ATOM 660 N N . VAL A 1 84 ? -4.109 5.429 9.397 1.00 94.38 84 VAL A N 1
ATOM 661 C CA . VAL A 1 84 ? -4.506 4.296 10.252 1.00 94.38 84 VAL A CA 1
ATOM 662 C C . VAL A 1 84 ? -5.919 4.533 10.765 1.00 94.38 84 VAL A C 1
ATOM 664 O O . VAL A 1 84 ? -6.131 5.420 11.593 1.00 94.38 84 VAL A O 1
ATOM 667 N N . ILE A 1 85 ? -6.863 3.727 10.290 1.00 94.44 85 ILE A N 1
ATOM 668 C CA . ILE A 1 85 ? -8.296 3.875 10.567 1.00 94.44 85 ILE A CA 1
ATOM 669 C C . ILE A 1 85 ? -8.907 2.546 11.007 1.00 94.44 85 ILE A C 1
ATOM 671 O O . ILE A 1 85 ? -8.340 1.477 10.761 1.00 94.44 85 ILE A O 1
ATOM 675 N N . LEU A 1 86 ? -10.067 2.604 11.653 1.00 94.44 86 LEU A N 1
ATOM 676 C CA . LEU A 1 86 ? -10.852 1.411 11.948 1.00 94.44 86 LEU A CA 1
ATOM 677 C C . LEU A 1 86 ? -11.469 0.863 10.663 1.00 94.44 86 LEU A C 1
ATOM 679 O O . LEU A 1 86 ? -11.981 1.622 9.835 1.00 94.44 86 LEU A O 1
ATOM 683 N N . ARG A 1 87 ? -11.463 -0.465 10.492 1.00 93.31 87 ARG A N 1
ATOM 684 C CA . ARG A 1 87 ? -12.065 -1.095 9.306 1.00 93.31 87 ARG A CA 1
ATOM 685 C C . ARG A 1 87 ? -13.551 -0.751 9.163 1.00 93.31 87 ARG A C 1
ATOM 687 O O . ARG A 1 87 ? -14.028 -0.590 8.041 1.00 93.31 87 ARG A O 1
ATOM 694 N N . SER A 1 88 ? -14.266 -0.600 10.277 1.00 93.38 88 SER A N 1
ATOM 695 C CA . SER A 1 88 ? -15.671 -0.179 10.298 1.00 93.38 88 SER A CA 1
ATOM 696 C C . SER A 1 88 ? -15.881 1.215 9.701 1.00 93.38 88 SER A C 1
ATOM 698 O O . SER A 1 88 ? -16.895 1.444 9.053 1.00 93.38 88 SER A O 1
ATOM 700 N N . GLU A 1 89 ? -14.920 2.128 9.837 1.00 92.50 89 GLU A N 1
ATOM 701 C CA . GLU A 1 89 ? -15.059 3.551 9.484 1.00 92.50 89 GLU A CA 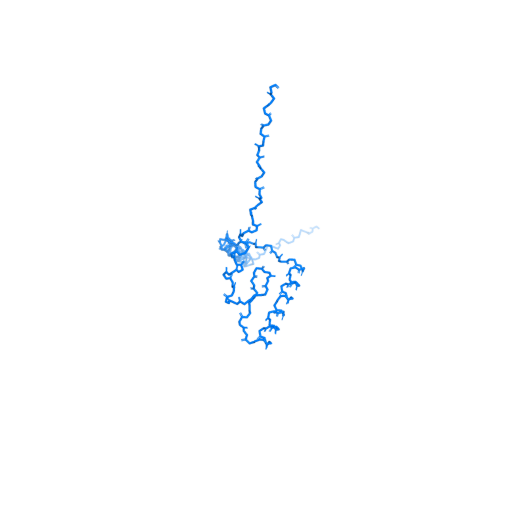1
ATOM 702 C C . GLU A 1 89 ? -14.550 3.898 8.077 1.00 92.50 89 GLU A C 1
ATOM 704 O O . GLU A 1 89 ? -14.633 5.046 7.638 1.00 92.50 89 GLU A O 1
ATOM 709 N N . VAL A 1 90 ? -14.061 2.911 7.320 1.00 92.88 90 VAL A N 1
ATOM 710 C CA . VAL A 1 90 ? -13.498 3.117 5.971 1.00 92.88 90 VAL A CA 1
ATOM 711 C C . VAL A 1 90 ? -14.469 3.847 5.039 1.00 92.88 90 VAL A C 1
ATOM 713 O O . VAL A 1 90 ? -14.052 4.662 4.218 1.00 92.88 90 VAL A O 1
ATOM 716 N N . HIS A 1 91 ? -15.767 3.565 5.150 1.00 90.44 91 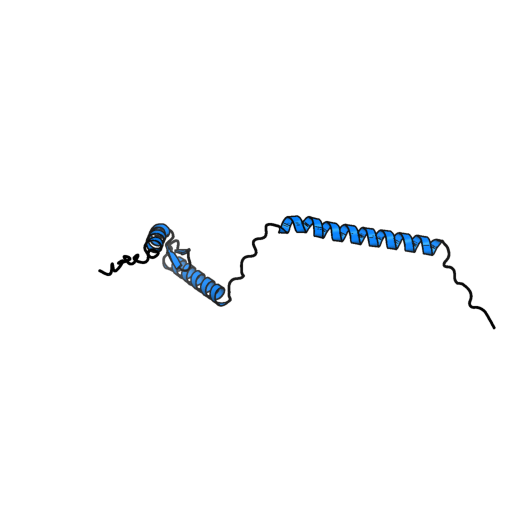HIS A N 1
ATOM 717 C CA . HIS A 1 91 ? -16.795 4.192 4.323 1.00 90.44 91 HIS A CA 1
ATOM 718 C C . HIS A 1 91 ? -16.941 5.696 4.610 1.00 90.44 91 HIS A C 1
ATOM 720 O O . HIS A 1 91 ? -17.036 6.481 3.668 1.00 90.44 91 HIS A O 1
ATOM 726 N N . ILE A 1 92 ? -16.868 6.099 5.882 1.00 91.50 92 ILE A N 1
ATOM 727 C CA . ILE A 1 92 ? -16.911 7.504 6.316 1.00 91.50 92 ILE A CA 1
ATOM 728 C C . ILE A 1 92 ? -15.683 8.239 5.778 1.00 91.50 92 ILE A C 1
ATOM 730 O O . ILE A 1 92 ? -15.802 9.291 5.151 1.00 91.50 92 ILE A O 1
ATOM 734 N N . PHE A 1 93 ? -14.506 7.632 5.942 1.00 89.81 93 PHE A N 1
ATOM 735 C CA . PHE A 1 93 ? -13.246 8.191 5.460 1.00 89.81 93 PHE A CA 1
ATOM 736 C C . PHE A 1 93 ? -13.259 8.432 3.942 1.00 89.81 93 PHE A C 1
ATOM 738 O O . PHE A 1 93 ? -12.799 9.465 3.459 1.00 89.81 93 PHE A O 1
ATOM 745 N N . ARG A 1 94 ? -13.836 7.504 3.166 1.00 88.88 94 ARG A N 1
ATOM 746 C CA . ARG A 1 94 ? -13.984 7.659 1.709 1.00 88.88 94 ARG A CA 1
ATOM 747 C C . ARG A 1 94 ? -14.877 8.836 1.330 1.00 88.88 94 ARG A C 1
ATOM 749 O O . ARG A 1 94 ? -14.538 9.551 0.392 1.00 88.88 94 ARG A O 1
ATOM 756 N N . GLN A 1 95 ? -15.989 9.032 2.037 1.00 88.69 95 GLN A N 1
ATOM 757 C CA . GLN A 1 95 ? -16.899 10.147 1.766 1.00 88.69 95 GLN A CA 1
ATOM 758 C C . GLN A 1 95 ? -16.231 11.494 2.057 1.00 88.69 95 GLN A C 1
ATOM 760 O O . GLN A 1 95 ? -16.316 12.397 1.232 1.00 88.69 95 GLN A O 1
ATOM 765 N N . GLN A 1 96 ? -15.496 11.605 3.167 1.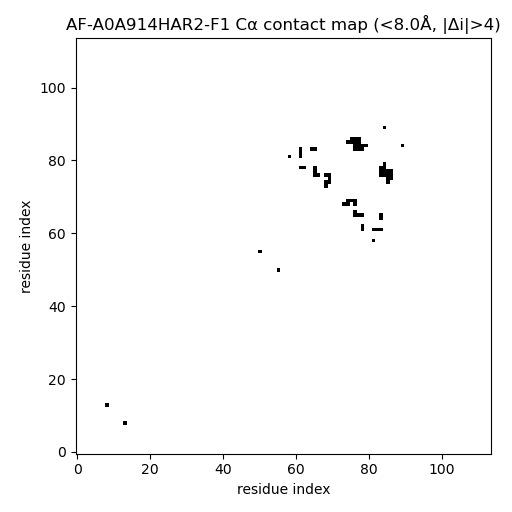00 86.44 96 GLN A N 1
ATOM 766 C CA . GLN A 1 96 ? -14.770 12.829 3.537 1.00 86.44 96 GLN A CA 1
ATOM 767 C C . GLN A 1 96 ? -13.695 13.224 2.515 1.00 86.44 96 GLN A C 1
ATOM 769 O O . GLN A 1 96 ? -13.501 14.404 2.236 1.00 86.44 96 GLN A O 1
ATOM 774 N N . MET A 1 97 ? -13.007 12.241 1.929 1.00 79.44 97 MET A N 1
ATOM 775 C CA . MET A 1 97 ? -11.980 12.499 0.914 1.00 79.44 97 MET A CA 1
ATOM 776 C C . MET A 1 97 ? -12.563 12.936 -0.437 1.00 79.44 97 MET A C 1
ATOM 778 O O . MET A 1 97 ? -11.881 13.606 -1.207 1.00 79.44 97 MET A O 1
ATOM 782 N N . GLN A 1 98 ? -13.818 12.585 -0.737 1.00 77.81 98 GLN A N 1
ATOM 783 C CA . GLN A 1 98 ? -14.491 13.021 -1.965 1.00 77.81 98 GLN A CA 1
ATOM 784 C C . GLN A 1 98 ? -14.997 14.464 -1.880 1.00 77.81 98 GLN A C 1
ATOM 786 O O . GLN A 1 98 ? -15.051 15.144 -2.898 1.00 77.81 98 GLN A O 1
ATOM 791 N N . THR A 1 99 ? -15.334 14.960 -0.688 1.00 64.69 99 THR A N 1
ATOM 792 C CA . THR A 1 99 ? -15.868 16.320 -0.511 1.00 64.69 99 THR A CA 1
ATOM 793 C C . THR A 1 99 ? -14.814 17.421 -0.603 1.00 64.69 99 THR A C 1
ATOM 795 O O . THR A 1 99 ? -15.171 18.567 -0.851 1.00 64.69 99 THR A O 1
ATOM 798 N N . GLN A 1 100 ? -13.524 17.110 -0.447 1.00 58.94 100 GLN A N 1
ATOM 799 C CA . GLN A 1 100 ? -12.453 18.118 -0.483 1.00 58.94 100 GLN A CA 1
ATOM 800 C C . GLN A 1 100 ? -11.837 18.355 -1.874 1.00 58.94 100 GLN A C 1
ATOM 802 O O . GLN A 1 100 ? -10.922 19.164 -2.002 1.00 58.94 100 GLN A O 1
ATOM 807 N N . SER A 1 101 ? -12.313 17.682 -2.926 1.00 55.75 101 SER A N 1
ATOM 808 C CA . SER A 1 101 ? -11.715 17.764 -4.270 1.00 55.75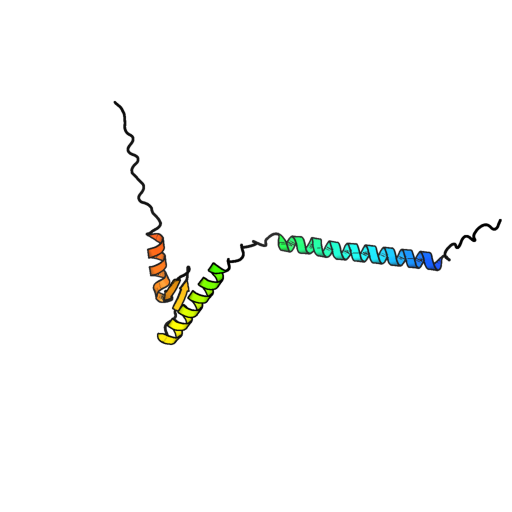 101 SER A CA 1
ATOM 809 C C . SER A 1 101 ? -12.387 18.755 -5.229 1.00 55.75 101 SER A C 1
ATOM 811 O O . SER A 1 101 ? -11.944 18.872 -6.370 1.00 55.75 101 SER A O 1
ATOM 813 N N . ILE A 1 102 ? -13.415 19.496 -4.798 1.00 56.59 102 ILE A N 1
ATOM 814 C CA . ILE A 1 102 ? -14.052 20.533 -5.623 1.00 56.59 102 ILE A CA 1
ATOM 815 C C . ILE A 1 102 ? -13.535 21.906 -5.167 1.00 56.59 102 ILE A C 1
ATOM 817 O O . ILE A 1 102 ? -14.032 22.432 -4.168 1.00 56.59 102 ILE A O 1
ATOM 821 N N . PRO A 1 103 ? -12.548 22.520 -5.850 1.00 57.97 103 PRO A N 1
ATOM 822 C CA . PRO A 1 103 ? -12.292 23.940 -5.651 1.00 57.97 103 PRO A CA 1
ATOM 823 C C . PRO A 1 103 ? -13.553 24.724 -6.055 1.00 57.97 103 PRO A C 1
ATOM 825 O O . PRO A 1 103 ? -14.174 24.374 -7.064 1.00 57.97 103 PRO A O 1
ATOM 828 N N . PRO A 1 104 ? -13.960 25.770 -5.312 1.00 57.47 104 PRO A N 1
ATOM 829 C CA . PRO A 1 104 ? -15.061 26.623 -5.738 1.00 57.47 104 PRO A CA 1
ATOM 830 C C . PRO A 1 104 ? -14.705 27.218 -7.102 1.00 57.47 104 PRO A C 1
ATOM 832 O O . PRO A 1 104 ? -13.753 27.987 -7.229 1.00 57.47 104 PRO A O 1
ATOM 835 N N . SER A 1 105 ? -15.448 26.822 -8.137 1.00 56.31 105 SER A N 1
ATOM 836 C CA . SER A 1 105 ? -15.363 27.421 -9.463 1.00 56.31 105 SER A CA 1
ATOM 837 C C . SER A 1 105 ? -15.624 28.916 -9.320 1.00 56.31 105 SER A C 1
ATOM 839 O O . SER A 1 105 ? -16.722 29.322 -8.930 1.00 56.31 105 SER A O 1
ATOM 841 N N . THR A 1 106 ? -14.614 29.732 -9.599 1.00 58.53 106 THR A N 1
ATOM 842 C CA . THR A 1 106 ? -14.761 31.183 -9.654 1.00 58.53 106 THR A CA 1
ATOM 843 C C . THR A 1 106 ? -15.806 31.535 -10.720 1.00 58.53 106 THR A C 1
ATOM 845 O O . THR A 1 106 ? -15.717 31.035 -11.845 1.00 58.53 106 THR A O 1
ATOM 848 N N . PRO A 1 107 ? -16.819 32.367 -10.418 1.00 57.91 107 PRO A N 1
ATOM 849 C CA . PRO A 1 107 ? -17.714 32.860 -11.452 1.00 57.91 107 PRO A CA 1
ATOM 850 C C . PRO A 1 107 ? -16.915 33.770 -12.392 1.00 57.91 107 PRO A C 1
ATOM 852 O O . PRO A 1 107 ? -16.320 34.762 -11.972 1.00 57.91 107 PRO A O 1
ATOM 855 N N . ASN A 1 108 ? -16.878 33.403 -13.671 1.00 51.38 108 ASN A N 1
ATOM 856 C CA . ASN A 1 108 ? -16.297 34.205 -14.740 1.00 51.38 108 ASN A CA 1
ATOM 857 C C . ASN A 1 108 ? -17.177 35.451 -14.943 1.00 51.38 108 ASN A C 1
ATOM 859 O O . ASN A 1 108 ? -18.167 35.412 -15.673 1.00 51.38 108 ASN A O 1
ATOM 863 N N . THR A 1 109 ? -16.850 36.558 -14.279 1.00 57.75 109 THR A N 1
ATOM 864 C CA . THR A 1 109 ? -17.476 37.853 -14.562 1.00 57.75 109 THR A CA 1
ATOM 865 C C . THR A 1 109 ? -16.873 38.398 -15.855 1.00 57.75 109 THR A C 1
ATOM 867 O O . THR A 1 109 ? -15.808 39.016 -15.844 1.00 57.75 109 THR A O 1
ATOM 870 N N . LEU A 1 110 ? -17.544 38.164 -16.989 1.00 55.34 110 LEU A N 1
ATOM 871 C CA . LEU A 1 110 ? -17.295 38.940 -18.202 1.00 55.34 110 LEU A CA 1
ATOM 872 C C . LEU A 1 110 ? -17.642 40.404 -17.907 1.00 55.34 110 LEU A C 1
ATOM 874 O O . LEU A 1 110 ? -18.807 40.786 -17.826 1.00 55.34 110 LEU A O 1
ATOM 878 N N . SER A 1 111 ? -16.608 41.225 -17.742 1.00 50.03 111 SER A N 1
ATOM 879 C CA . SER A 1 111 ? -16.713 42.678 -17.797 1.00 50.03 111 SER A CA 1
ATOM 880 C C . SER A 1 111 ? -17.023 43.073 -19.244 1.00 50.03 111 SER A C 1
ATOM 882 O O . SER A 1 111 ? -16.126 43.223 -20.074 1.00 50.03 111 SER A O 1
ATOM 884 N N . SER A 1 112 ? -18.314 43.189 -19.563 1.00 52.50 112 SER A N 1
ATOM 885 C CA . SER A 1 112 ? -18.771 43.931 -20.736 1.00 52.50 112 SER A CA 1
ATOM 886 C C . SER A 1 112 ? -18.414 45.398 -20.530 1.00 52.50 112 SER A C 1
ATOM 888 O O . SER A 1 112 ? -19.032 46.094 -19.726 1.00 52.50 112 SER A O 1
ATOM 890 N N . LYS A 1 113 ? -17.389 45.848 -21.252 1.00 51.88 113 LYS A N 1
ATOM 891 C CA . LYS A 1 113 ? -17.165 47.264 -21.529 1.00 51.88 113 LYS A CA 1
ATOM 892 C C . LYS A 1 113 ? -18.326 47.765 -22.389 1.00 51.88 113 LYS A C 1
ATOM 894 O O . LYS A 1 113 ? -18.528 47.223 -23.472 1.00 51.88 113 LYS A O 1
ATOM 899 N N . ASN A 1 114 ? -19.027 48.783 -21.904 1.00 53.88 114 ASN A N 1
ATOM 900 C CA . ASN A 1 114 ? -19.721 49.777 -22.719 1.00 53.88 114 ASN A CA 1
ATOM 901 C C . ASN A 1 114 ? -19.134 51.140 -22.364 1.00 53.88 114 ASN A C 1
ATOM 903 O O . ASN A 1 114 ? -18.878 51.348 -21.155 1.00 53.88 114 ASN A O 1
#

Solvent-accessible surface area (backbone atoms only — not comparable to full-atom values): 7256 Å² total; per-residue (Å²): 140,81,80,83,82,83,81,73,75,56,72,70,60,52,55,52,51,53,51,50,51,52,49,52,54,49,55,52,51,52,56,53,49,52,55,58,60,49,52,68,71,54,76,78,67,80,83,72,83,76,76,51,70,68,56,51,51,50,51,51,51,48,50,55,52,25,51,52,50,27,72,72,71,72,47,67,49,36,81,52,98,96,39,72,43,48,62,89,47,50,67,59,56,52,54,60,62,61,68,73,71,67,75,82,78,75,82,83,78,79,81,78,85,126

Mean predicted aligned error: 18.24 Å

Sequence (114 aa):
MGLPESTDPLPSKRAAADKAQRQALTAWRTKNNTIRSSASQLKNIQIRESLTREQLEERRRLH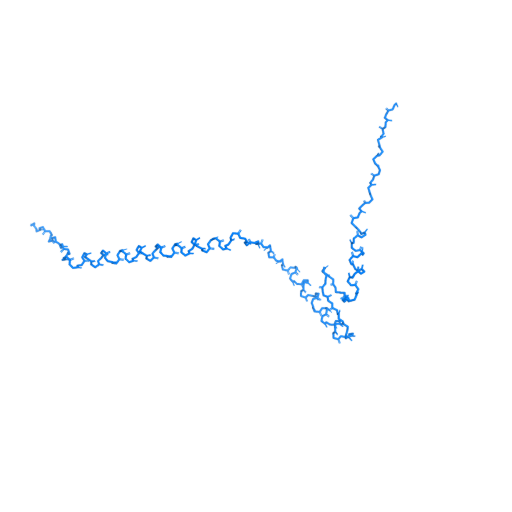ALCTGKRTKDGQDWIVYAGSVILRSEVHIFRQQMQTQSIPPSTPNTLSSKN